Protein AF-A0A2V8JNG1-F1 (afdb_monomer_lite)

Radius of gyration: 17.56 Å; chains: 1; bounding box: 46×23×45 Å

Structure (mmCIF, N/CA/C/O backbone):
data_AF-A0A2V8JNG1-F1
#
_entry.id   AF-A0A2V8JNG1-F1
#
loop_
_atom_site.group_PDB
_atom_site.id
_atom_site.type_symbol
_atom_site.label_atom_id
_atom_site.label_alt_id
_atom_site.label_comp_id
_atom_site.label_asym_id
_atom_site.label_entity_id
_atom_site.label_seq_id
_atom_site.pdbx_PDB_ins_code
_atom_site.Cartn_x
_atom_site.Cartn_y
_atom_site.Cartn_z
_atom_site.occupancy
_atom_site.B_iso_or_equiv
_atom_site.auth_seq_id
_atom_site.auth_comp_id
_atom_site.auth_asym_id
_atom_site.auth_atom_id
_atom_site.pdbx_PDB_model_num
ATOM 1 N N . MET A 1 1 ? -26.386 9.822 4.292 1.00 46.38 1 MET A N 1
ATOM 2 C CA . MET A 1 1 ? -24.990 9.525 3.913 1.00 46.38 1 MET A CA 1
ATOM 3 C C . MET A 1 1 ? -24.419 10.815 3.371 1.00 46.38 1 MET A C 1
ATOM 5 O O . MET A 1 1 ? -24.989 11.356 2.434 1.00 46.38 1 MET A O 1
ATOM 9 N N . GLU A 1 2 ? -23.422 11.375 4.041 1.00 57.88 2 GLU A N 1
ATOM 10 C CA . GLU A 1 2 ? -22.819 12.648 3.650 1.00 57.88 2 GLU A CA 1
ATOM 11 C C . GLU A 1 2 ? -22.123 12.497 2.292 1.00 57.88 2 GLU A C 1
ATOM 13 O O . GLU A 1 2 ? -21.383 11.539 2.063 1.00 57.88 2 GLU A O 1
ATOM 18 N N . SER A 1 3 ? -22.445 13.388 1.355 1.00 76.50 3 SER A N 1
ATOM 19 C CA . SER A 1 3 ? -21.914 13.362 -0.007 1.00 76.50 3 SER A CA 1
ATOM 20 C C . SER A 1 3 ? -20.487 13.901 0.007 1.00 76.50 3 SER A C 1
ATOM 22 O O . SER A 1 3 ? -20.288 15.114 0.063 1.00 76.50 3 SER A O 1
ATOM 24 N N . LEU A 1 4 ? -19.495 13.014 -0.068 1.00 78.19 4 LEU A N 1
ATOM 25 C CA . LEU A 1 4 ? -18.104 13.426 -0.233 1.00 78.19 4 LEU A CA 1
ATOM 26 C C . LEU A 1 4 ? -17.910 14.089 -1.609 1.00 78.19 4 LEU A C 1
ATOM 28 O O . LEU A 1 4 ? -18.378 13.543 -2.614 1.00 78.19 4 LEU A O 1
ATOM 32 N N . PRO A 1 5 ? -17.221 15.241 -1.685 1.00 81.56 5 PRO A N 1
ATOM 33 C CA . PRO A 1 5 ? -16.945 15.899 -2.955 1.00 81.56 5 PRO A CA 1
ATOM 34 C C . PRO A 1 5 ? -16.106 14.991 -3.861 1.00 81.56 5 PRO A C 1
ATOM 36 O O . PRO A 1 5 ? -15.134 14.377 -3.422 1.00 81.56 5 PRO A O 1
ATOM 39 N N . PHE A 1 6 ? -16.494 14.891 -5.133 1.00 74.69 6 PHE A N 1
ATOM 40 C CA . PHE A 1 6 ? -15.799 14.074 -6.124 1.00 74.69 6 PHE A CA 1
ATOM 41 C C . PHE A 1 6 ? -14.785 14.918 -6.919 1.00 74.69 6 PHE A C 1
ATOM 43 O O . PHE A 1 6 ? -15.167 15.976 -7.422 1.00 74.69 6 PHE A O 1
ATOM 50 N N . PRO A 1 7 ? -13.532 14.451 -7.104 1.00 79.75 7 PRO A N 1
ATOM 51 C CA . PRO A 1 7 ? -12.965 13.199 -6.595 1.00 79.75 7 PRO A CA 1
ATOM 52 C C . PRO A 1 7 ? -12.539 13.297 -5.119 1.00 79.75 7 PRO A C 1
ATOM 54 O O . PRO A 1 7 ? -11.779 14.186 -4.747 1.00 79.75 7 PRO A O 1
ATOM 57 N N . PHE A 1 8 ? -12.962 12.334 -4.295 1.00 81.75 8 PHE A N 1
ATOM 58 C CA . PHE A 1 8 ? -12.506 12.230 -2.907 1.00 81.75 8 PHE A CA 1
ATOM 59 C C . PHE A 1 8 ? -11.199 11.436 -2.826 1.00 81.75 8 PHE A C 1
ATOM 61 O O . PHE A 1 8 ? -11.095 10.335 -3.376 1.00 81.75 8 PHE A O 1
ATOM 68 N N . GLN A 1 9 ? -10.225 11.973 -2.095 1.00 81.44 9 GLN A N 1
ATOM 69 C CA . GLN A 1 9 ? -9.020 11.265 -1.675 1.00 81.44 9 GLN A CA 1
ATOM 70 C C . GLN A 1 9 ? -8.849 11.440 -0.168 1.00 81.44 9 GLN A C 1
ATOM 72 O O . GLN A 1 9 ? -8.867 12.558 0.340 1.00 81.44 9 GLN A O 1
ATOM 77 N N . GLY A 1 10 ? -8.684 1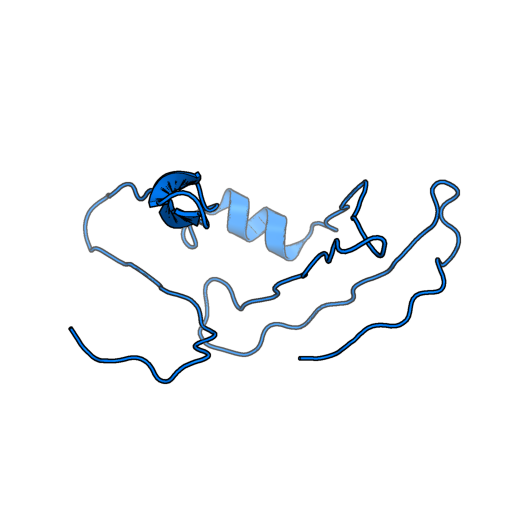0.332 0.548 1.00 82.31 10 GLY A N 1
ATOM 78 C CA . GLY A 1 10 ? -8.517 10.351 1.993 1.00 82.31 10 GLY A CA 1
ATOM 79 C C . GLY A 1 10 ? -8.352 8.954 2.571 1.00 82.31 10 GLY A C 1
ATOM 80 O O . GLY A 1 10 ? -8.421 7.953 1.854 1.00 82.31 10 GLY A O 1
ATOM 81 N N . VAL A 1 11 ? -8.143 8.905 3.884 1.00 82.19 11 VAL A N 1
ATOM 82 C CA . VAL A 1 11 ? -8.033 7.671 4.666 1.00 82.19 11 VAL A CA 1
ATOM 83 C C . VAL A 1 11 ? -9.269 7.548 5.550 1.00 82.19 11 VAL A C 1
ATOM 85 O O . VAL A 1 11 ? -9.594 8.472 6.294 1.00 82.19 11 VAL A O 1
ATOM 88 N N . LEU A 1 12 ? -9.955 6.406 5.476 1.00 84.75 12 LEU A N 1
ATOM 89 C CA . LEU A 1 12 ? -10.997 6.048 6.435 1.00 84.75 12 LEU A CA 1
ATOM 90 C C . LEU A 1 12 ? -10.343 5.332 7.616 1.00 84.75 12 LEU A C 1
ATOM 92 O O . LEU A 1 12 ? -9.795 4.244 7.447 1.00 84.75 12 LEU A O 1
ATOM 96 N N . ARG A 1 13 ? -10.438 5.926 8.806 1.00 86.19 13 ARG A N 1
ATOM 97 C CA . ARG A 1 13 ? -9.973 5.322 10.057 1.00 86.19 13 ARG A CA 1
ATOM 98 C C . ARG A 1 13 ? -11.171 4.884 10.888 1.00 86.19 13 ARG A C 1
ATOM 100 O O . ARG A 1 13 ? -12.098 5.661 11.099 1.00 86.19 13 ARG A O 1
ATOM 107 N N . ILE A 1 14 ? -11.139 3.640 11.349 1.00 87.69 14 ILE A N 1
ATOM 108 C CA . ILE A 1 14 ? -12.184 3.037 12.178 1.00 87.69 14 ILE A CA 1
ATOM 109 C C . ILE A 1 14 ? -11.540 2.658 13.509 1.00 87.69 14 ILE A C 1
ATOM 111 O O . ILE A 1 14 ? -10.471 2.051 13.524 1.00 87.69 14 ILE A O 1
ATOM 115 N N . SER A 1 15 ? -12.176 3.021 14.618 1.00 88.19 15 SER A N 1
ATOM 116 C CA . SER A 1 15 ? -11.736 2.669 15.966 1.00 88.19 15 SER A CA 1
ATOM 117 C C . SER A 1 15 ? -12.925 2.204 16.801 1.00 88.19 15 SER A C 1
ATOM 119 O O . SER A 1 15 ? -14.058 2.640 16.599 1.00 88.19 15 SER A O 1
ATOM 121 N N . ALA A 1 16 ? -12.664 1.298 17.739 1.00 91.06 16 ALA A N 1
ATOM 122 C CA . ALA A 1 16 ? -13.647 0.826 18.702 1.00 91.06 16 ALA A CA 1
ATOM 123 C C . ALA A 1 16 ? -12.954 0.560 20.049 1.00 91.06 16 ALA A C 1
ATOM 125 O O . ALA A 1 16 ? -11.773 0.208 20.061 1.00 91.06 16 ALA A O 1
ATOM 126 N N . PRO A 1 17 ? -13.665 0.710 21.182 1.00 91.56 17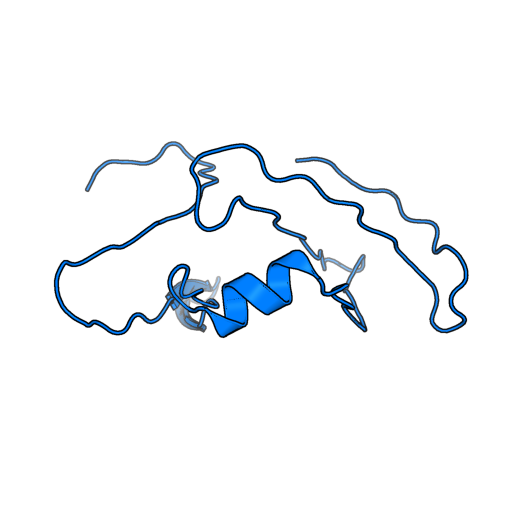 PRO A N 1
ATOM 127 C CA . PRO A 1 17 ? -13.117 0.408 22.506 1.00 91.56 17 PRO A CA 1
ATOM 128 C C . PRO A 1 17 ? -12.934 -1.101 22.751 1.00 91.56 17 PRO A C 1
ATOM 130 O O . PRO A 1 17 ? -12.204 -1.491 23.656 1.00 91.56 17 PRO A O 1
ATOM 133 N N . SER A 1 18 ? -13.593 -1.950 21.960 1.00 92.94 18 SER A N 1
ATOM 134 C CA . SER A 1 18 ? -13.491 -3.412 22.001 1.00 92.94 18 SER A CA 1
ATOM 135 C C . SER A 1 18 ? -12.800 -3.954 20.751 1.00 92.94 18 SER A C 1
ATOM 137 O O . SER A 1 18 ? -12.809 -3.303 19.708 1.00 92.94 18 SER A O 1
ATOM 139 N N . ALA A 1 19 ? -12.259 -5.174 20.825 1.00 90.62 19 ALA A N 1
ATOM 140 C CA . ALA A 1 19 ? -11.679 -5.847 19.664 1.00 90.62 19 ALA A CA 1
ATOM 141 C C . ALA A 1 19 ? -12.706 -6.002 18.527 1.00 90.62 19 ALA A C 1
ATOM 143 O O . ALA A 1 19 ? -13.859 -6.370 18.758 1.00 90.62 19 ALA A O 1
ATOM 144 N N . PHE A 1 20 ? -12.270 -5.738 17.298 1.00 91.19 20 PHE A N 1
ATOM 145 C CA . PHE A 1 20 ? -13.064 -5.895 16.085 1.00 91.19 20 PHE A CA 1
ATOM 146 C C . PHE A 1 20 ? -12.165 -6.335 14.931 1.00 91.19 20 PHE A C 1
ATOM 148 O O . PHE A 1 20 ? -10.946 -6.176 14.975 1.00 91.19 20 PHE A O 1
ATOM 155 N N . THR A 1 21 ? -12.778 -6.887 13.889 1.00 91.06 21 THR A N 1
ATOM 156 C CA . THR A 1 21 ? -12.108 -7.197 12.625 1.00 91.06 21 THR A CA 1
ATOM 157 C C . THR A 1 21 ? -12.742 -6.387 11.507 1.00 91.06 21 THR A C 1
ATOM 159 O O . THR A 1 21 ? -13.920 -6.035 11.580 1.00 91.06 21 THR A O 1
ATOM 162 N N . THR A 1 22 ? -11.960 -6.059 10.485 1.00 90.44 22 THR A N 1
ATOM 163 C CA . THR A 1 22 ? -12.407 -5.235 9.359 1.00 90.44 22 THR A CA 1
ATOM 164 C C . THR A 1 22 ? -11.949 -5.857 8.050 1.00 90.44 22 THR A C 1
ATOM 166 O O . THR A 1 22 ? -10.823 -6.336 7.941 1.00 90.44 22 THR A O 1
ATOM 169 N N . ILE A 1 23 ? -12.815 -5.794 7.039 1.00 92.00 23 ILE A N 1
ATOM 170 C CA . ILE A 1 23 ? -12.488 -6.109 5.650 1.00 92.00 23 ILE A CA 1
ATOM 171 C C . ILE A 1 23 ? -12.782 -4.888 4.780 1.00 92.00 23 ILE A C 1
ATOM 173 O O . ILE A 1 23 ? -13.840 -4.270 4.890 1.00 92.00 23 ILE A O 1
ATOM 177 N N . GLY A 1 24 ? -11.838 -4.529 3.914 1.00 91.56 24 GLY A N 1
ATOM 178 C CA . GLY A 1 24 ? -12.037 -3.504 2.899 1.00 91.56 24 GLY A CA 1
ATOM 179 C C . GLY A 1 24 ? -12.564 -4.147 1.625 1.00 91.56 24 GLY A C 1
ATOM 180 O O . GLY A 1 24 ? -11.971 -5.108 1.141 1.00 91.56 24 GLY A O 1
ATOM 181 N N . LEU A 1 25 ? -13.651 -3.623 1.060 1.00 93.88 25 LEU A N 1
ATOM 182 C CA . LEU A 1 25 ? -14.204 -4.089 -0.213 1.00 93.88 25 LEU A CA 1
ATOM 183 C C . LEU A 1 25 ? -14.368 -2.913 -1.177 1.00 93.88 25 LEU A C 1
ATOM 185 O O . LEU A 1 25 ? -14.879 -1.855 -0.813 1.00 93.88 25 LEU A O 1
ATOM 189 N N . ARG A 1 26 ? -13.956 -3.108 -2.429 1.00 91.12 26 ARG A N 1
ATOM 190 C CA . ARG A 1 26 ? -14.236 -2.210 -3.549 1.00 91.12 26 ARG A CA 1
ATOM 191 C C . ARG A 1 26 ? -15.247 -2.893 -4.453 1.00 91.12 26 ARG A C 1
ATOM 193 O O . ARG A 1 26 ? -14.913 -3.878 -5.104 1.00 91.12 26 ARG A O 1
ATOM 200 N N . ALA A 1 27 ? -16.446 -2.332 -4.509 1.00 93.69 27 ALA A N 1
ATOM 201 C CA . ALA A 1 27 ? -17.505 -2.759 -5.410 1.00 93.69 27 ALA A CA 1
ATOM 202 C C . ALA A 1 27 ? -17.594 -1.819 -6.620 1.00 93.69 27 ALA A C 1
ATOM 204 O O . ALA A 1 27 ? -17.498 -0.599 -6.461 1.00 93.69 27 ALA A O 1
ATOM 205 N N . ARG A 1 28 ? -17.760 -2.370 -7.825 1.00 93.25 28 ARG A N 1
ATOM 206 C CA . ARG A 1 28 ? -18.005 -1.619 -9.067 1.00 93.25 28 ARG A CA 1
ATOM 207 C C . ARG A 1 28 ? -18.928 -2.413 -9.982 1.00 93.25 28 ARG A C 1
ATOM 209 O O . ARG A 1 28 ? -18.924 -3.635 -9.929 1.00 93.25 28 ARG A O 1
ATOM 216 N N . HIS A 1 29 ? -19.658 -1.719 -10.846 1.00 95.25 29 HIS A N 1
ATOM 217 C CA . HIS A 1 29 ? -20.268 -2.347 -12.014 1.00 95.25 29 HIS A CA 1
ATOM 218 C C . HIS A 1 29 ? -19.355 -2.126 -13.220 1.00 95.25 29 HIS A C 1
ATOM 220 O O . HIS A 1 29 ? -18.772 -1.046 -13.352 1.00 95.25 29 HIS A O 1
ATOM 226 N N . ASN A 1 30 ? -19.183 -3.145 -14.059 1.00 91.44 30 ASN A N 1
ATOM 227 C CA . ASN A 1 30 ? -18.511 -2.975 -15.348 1.00 91.44 30 ASN A CA 1
ATOM 228 C C . ASN A 1 30 ? -19.486 -2.400 -16.397 1.00 91.44 30 ASN A C 1
ATOM 230 O O . ASN A 1 30 ? -20.665 -2.187 -16.124 1.00 91.44 30 ASN A O 1
ATOM 234 N N . GLU A 1 31 ? -19.003 -2.182 -17.619 1.00 92.56 31 GLU A N 1
ATOM 235 C CA . GLU A 1 31 ? -19.817 -1.666 -18.732 1.00 92.56 31 GLU A CA 1
ATOM 236 C C . GLU A 1 31 ? -20.928 -2.632 -19.184 1.00 92.56 31 GLU A C 1
ATOM 238 O O . GLU A 1 31 ? -21.898 -2.209 -19.806 1.00 92.56 31 GLU A O 1
ATOM 243 N N . ARG A 1 32 ? -20.816 -3.925 -18.847 1.00 95.81 32 ARG A N 1
ATOM 244 C CA . ARG A 1 32 ? -21.851 -4.945 -19.081 1.00 95.81 32 ARG A CA 1
ATOM 245 C C . ARG A 1 32 ? -22.931 -4.945 -17.989 1.00 95.81 32 ARG A C 1
ATOM 247 O O . ARG A 1 32 ? -23.959 -5.590 -18.157 1.00 95.81 32 ARG A O 1
ATOM 254 N N . GLY A 1 33 ? -22.721 -4.218 -16.891 1.00 94.31 33 GLY A N 1
ATOM 255 C CA . GLY A 1 33 ? -23.610 -4.206 -15.731 1.00 94.31 33 GLY A CA 1
ATOM 256 C C . GLY A 1 33 ? -23.337 -5.317 -14.714 1.00 94.31 33 GLY A C 1
ATOM 257 O O . GLY A 1 33 ? -24.126 -5.481 -13.787 1.00 94.31 33 GLY A O 1
ATOM 258 N N . ASP A 1 34 ? -22.231 -6.056 -14.833 1.00 96.88 34 ASP A N 1
ATOM 259 C CA . ASP A 1 34 ? -21.875 -7.093 -13.861 1.00 96.88 34 ASP A CA 1
ATOM 260 C C . ASP A 1 34 ? -21.333 -6.464 -12.575 1.00 96.88 34 ASP A C 1
ATOM 262 O O . ASP A 1 34 ? -20.488 -5.562 -12.621 1.00 96.88 34 ASP A O 1
ATOM 266 N N . PHE A 1 35 ? -21.767 -6.979 -11.423 1.00 95.81 35 PHE A N 1
ATOM 267 C CA . PHE A 1 35 ? -21.237 -6.589 -10.120 1.00 95.81 35 PHE A CA 1
ATOM 268 C C . PHE A 1 35 ? -19.876 -7.245 -9.868 1.00 95.81 35 PHE A C 1
ATOM 270 O O . PHE A 1 35 ? -19.753 -8.467 -9.798 1.00 95.81 35 PHE A O 1
ATOM 277 N N . LEU A 1 36 ? -18.852 -6.417 -9.690 1.00 95.75 36 LEU A N 1
ATOM 278 C CA . LEU A 1 36 ? -17.487 -6.825 -9.395 1.00 95.75 36 LEU A CA 1
ATOM 279 C C . LEU A 1 36 ? -17.113 -6.371 -7.987 1.00 95.75 36 LEU A C 1
ATOM 281 O O . LEU A 1 36 ? -17.279 -5.200 -7.639 1.00 95.75 36 LEU A O 1
ATOM 285 N N . VAL A 1 37 ? -16.544 -7.280 -7.196 1.00 96.06 37 VAL A N 1
ATOM 286 C CA . VAL A 1 37 ? -16.022 -6.986 -5.859 1.00 96.06 37 VAL A CA 1
ATOM 287 C C . VAL A 1 37 ? -14.565 -7.424 -5.751 1.00 96.06 37 VAL A C 1
ATOM 289 O O . VAL A 1 37 ? -14.184 -8.485 -6.236 1.00 96.06 37 VAL A O 1
ATOM 292 N N . THR A 1 38 ? -13.736 -6.599 -5.118 1.00 93.50 38 THR A N 1
ATOM 293 C CA . THR A 1 38 ? -12.351 -6.942 -4.781 1.00 93.50 38 THR A CA 1
ATOM 294 C C . THR A 1 38 ? -12.027 -6.497 -3.364 1.00 93.50 38 THR A C 1
ATOM 296 O O . THR A 1 38 ? -12.564 -5.497 -2.881 1.00 93.50 38 THR A O 1
ATOM 299 N N . THR A 1 39 ? -11.161 -7.239 -2.683 1.00 93.00 39 THR A N 1
ATOM 300 C CA . THR A 1 39 ? -10.663 -6.854 -1.365 1.00 93.00 39 THR A CA 1
ATOM 301 C C . THR A 1 39 ? -9.688 -5.689 -1.483 1.00 93.00 39 THR A C 1
ATOM 303 O O . THR A 1 39 ? -8.835 -5.661 -2.368 1.00 93.00 39 THR A O 1
ATOM 306 N N . ILE A 1 40 ? -9.785 -4.740 -0.560 1.00 87.88 40 ILE A N 1
ATOM 307 C CA . ILE A 1 40 ? -8.819 -3.661 -0.364 1.00 87.88 40 ILE A CA 1
ATOM 308 C C . ILE A 1 40 ? -8.008 -4.016 0.889 1.00 87.88 40 ILE A C 1
ATOM 310 O O . ILE A 1 40 ? -8.616 -4.428 1.881 1.00 87.88 40 ILE A O 1
ATOM 314 N N . PRO A 1 41 ? -6.670 -3.869 0.881 1.00 82.81 41 PRO A N 1
ATOM 315 C CA . PRO A 1 41 ? -5.873 -4.082 2.083 1.00 82.81 41 PRO A CA 1
ATOM 316 C C . PRO A 1 41 ? -6.334 -3.153 3.214 1.00 82.81 41 PRO A C 1
ATOM 318 O O . PRO A 1 41 ? -6.565 -1.963 2.997 1.00 82.81 41 PRO A O 1
ATOM 321 N N . VAL A 1 42 ? -6.457 -3.712 4.418 1.00 85.56 42 VAL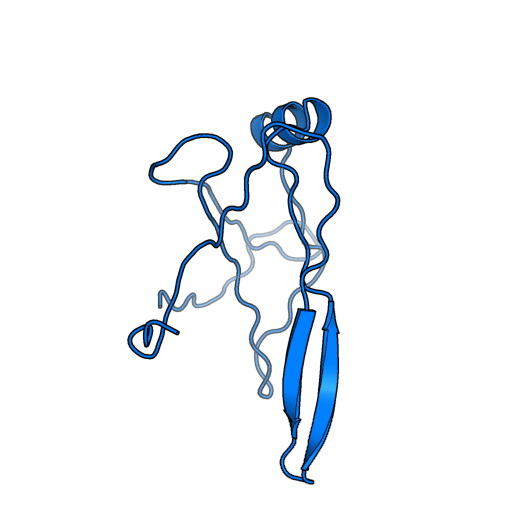 A N 1
ATOM 322 C CA . VAL A 1 42 ? -6.746 -2.982 5.658 1.00 85.56 42 VAL A CA 1
ATOM 323 C C . VAL A 1 42 ? -5.512 -3.060 6.540 1.00 85.56 42 VAL A C 1
ATOM 325 O O . VAL A 1 42 ? -4.883 -4.111 6.639 1.00 85.56 42 VAL A O 1
ATOM 328 N N . VAL A 1 43 ? -5.167 -1.944 7.170 1.00 82.56 43 VAL A N 1
ATOM 329 C CA . VAL A 1 43 ? -4.002 -1.833 8.044 1.00 82.56 43 VAL A CA 1
ATOM 330 C C . VAL A 1 43 ? -4.471 -1.717 9.490 1.00 82.56 43 VAL A C 1
ATOM 332 O O . VAL A 1 43 ? -5.289 -0.855 9.805 1.00 82.56 43 VAL A O 1
ATOM 335 N N . ASN A 1 44 ? -3.949 -2.577 10.370 1.00 83.38 44 ASN A N 1
ATOM 336 C CA . ASN A 1 44 ? -4.115 -2.420 11.812 1.00 83.38 44 ASN A CA 1
ATOM 337 C C . ASN A 1 44 ? -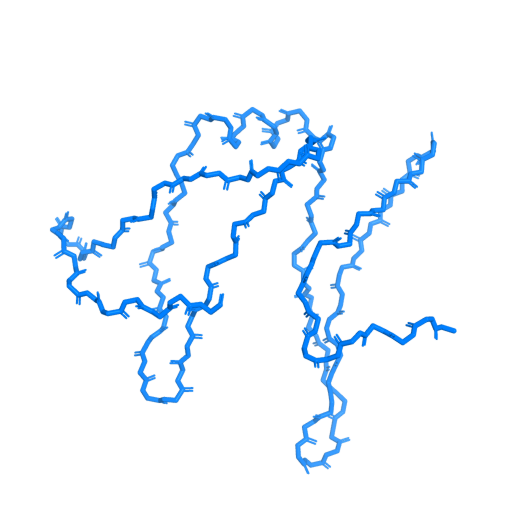3.056 -1.443 12.336 1.00 83.38 44 ASN A C 1
ATOM 339 O O . ASN A 1 44 ? -1.890 -1.798 12.486 1.00 83.38 44 ASN A O 1
ATOM 343 N N . GLU A 1 45 ? -3.467 -0.209 12.620 1.00 79.44 45 GLU A N 1
ATOM 344 C CA . GLU A 1 45 ? -2.566 0.834 13.126 1.00 79.44 45 GLU A CA 1
ATOM 345 C C . GLU A 1 45 ? -2.126 0.621 14.591 1.00 79.44 45 GLU A C 1
ATOM 347 O O . GLU A 1 45 ? -1.221 1.316 15.044 1.00 79.44 45 GLU A O 1
ATOM 352 N N . ASN A 1 46 ? -2.735 -0.323 15.322 1.00 78.44 46 ASN A N 1
ATOM 353 C CA . ASN A 1 46 ? -2.364 -0.685 16.700 1.00 78.44 46 ASN A CA 1
ATOM 354 C C . ASN A 1 46 ? -1.502 -1.956 16.776 1.00 78.44 46 ASN A C 1
ATOM 356 O O . ASN A 1 46 ? -1.244 -2.458 17.866 1.00 78.44 46 ASN A O 1
ATOM 360 N N . ASP A 1 47 ? -1.112 -2.529 15.638 1.00 78.50 47 ASP A N 1
ATOM 361 C CA . ASP A 1 47 ? -0.232 -3.693 15.618 1.00 78.50 47 ASP A CA 1
ATOM 362 C C . ASP A 1 47 ? 1.214 -3.241 15.899 1.00 78.50 47 ASP A C 1
ATOM 364 O O . ASP A 1 47 ? 1.825 -2.512 15.108 1.00 78.50 47 ASP A O 1
ATOM 368 N N . ASP A 1 48 ? 1.755 -3.650 17.050 1.00 69.81 48 ASP A N 1
ATOM 369 C CA . ASP A 1 48 ? 3.123 -3.339 17.484 1.00 69.81 48 ASP A CA 1
ATOM 370 C C . ASP A 1 48 ? 4.173 -3.864 16.498 1.00 69.81 48 ASP A C 1
ATOM 372 O O . ASP A 1 48 ? 5.179 -3.196 16.237 1.00 69.81 48 ASP A O 1
ATOM 376 N N . TYR A 1 49 ? 3.930 -5.033 15.895 1.00 66.44 49 TYR A N 1
ATOM 377 C CA . TYR A 1 49 ? 4.811 -5.607 14.884 1.00 66.44 49 TYR A CA 1
ATOM 378 C C . TYR A 1 49 ? 4.779 -4.764 13.610 1.00 66.44 49 TYR A C 1
ATOM 380 O O . TYR A 1 49 ? 5.828 -4.399 13.076 1.00 66.44 49 TYR A O 1
ATOM 388 N N . PHE A 1 50 ? 3.589 -4.370 13.157 1.00 66.50 50 PHE A N 1
ATOM 389 C CA . PHE A 1 50 ? 3.445 -3.486 12.001 1.00 66.50 50 PHE A CA 1
ATOM 390 C C . PHE A 1 50 ? 4.090 -2.112 12.246 1.00 66.50 50 PHE A C 1
ATOM 392 O O . PHE A 1 50 ? 4.813 -1.595 11.393 1.00 66.50 50 PHE A O 1
ATOM 399 N N . THR A 1 51 ? 3.908 -1.550 13.441 1.00 64.31 51 THR A N 1
ATOM 400 C CA . THR A 1 51 ? 4.487 -0.263 13.850 1.00 64.31 51 THR A CA 1
ATOM 401 C C . THR A 1 51 ? 6.013 -0.315 13.927 1.00 64.31 51 THR A C 1
ATOM 403 O O . THR A 1 51 ? 6.681 0.655 13.564 1.00 64.31 51 THR A O 1
ATOM 406 N N . PHE A 1 52 ? 6.585 -1.440 14.360 1.00 63.78 52 PHE A N 1
ATOM 407 C CA . PHE A 1 52 ? 8.029 -1.660 14.354 1.00 63.78 52 PHE A CA 1
ATOM 408 C C . PHE A 1 52 ? 8.570 -1.810 12.926 1.00 63.78 52 PHE A C 1
ATOM 410 O O . PHE A 1 52 ? 9.526 -1.130 12.551 1.00 63.78 52 PHE A O 1
ATOM 417 N N . VAL A 1 53 ? 7.929 -2.634 12.093 1.00 65.19 53 VAL A N 1
ATOM 418 C CA . VAL A 1 53 ? 8.355 -2.868 10.706 1.00 65.19 53 VAL A CA 1
ATOM 419 C C . VAL A 1 53 ? 8.292 -1.572 9.893 1.00 65.19 53 VAL A C 1
ATOM 421 O O . VAL A 1 53 ? 9.284 -1.220 9.257 1.00 65.19 53 VAL A O 1
ATOM 424 N N . LEU A 1 54 ? 7.207 -0.795 9.962 1.00 64.88 54 LEU A N 1
ATOM 425 C CA . LEU A 1 54 ? 7.088 0.470 9.223 1.00 64.88 54 LEU A CA 1
ATOM 426 C C . LEU A 1 54 ? 8.178 1.502 9.559 1.00 64.88 54 LEU A C 1
ATOM 428 O O . LEU A 1 54 ? 8.529 2.307 8.701 1.00 64.88 54 LEU A O 1
ATOM 432 N N . ARG A 1 55 ? 8.715 1.503 10.786 1.00 63.22 55 ARG A N 1
ATOM 433 C CA . ARG A 1 55 ? 9.744 2.472 11.206 1.00 63.22 55 ARG A CA 1
ATOM 434 C C . ARG A 1 55 ? 11.141 2.143 10.684 1.00 63.22 55 ARG A C 1
ATOM 436 O O . ARG A 1 55 ? 11.968 3.048 10.598 1.00 63.22 55 ARG A O 1
ATOM 443 N N . TYR A 1 56 ? 11.410 0.880 10.353 1.00 58.78 56 TYR A N 1
ATOM 444 C CA . TYR A 1 56 ? 12.772 0.406 10.076 1.00 58.78 56 TYR A CA 1
ATOM 445 C C . TYR A 1 56 ? 12.929 -0.380 8.769 1.00 58.78 56 TYR A C 1
ATOM 447 O O .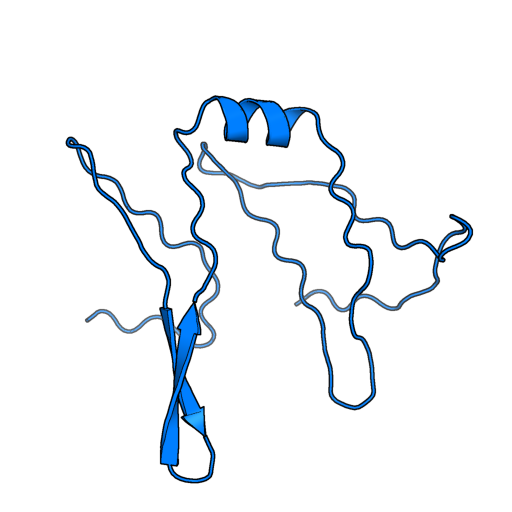 TYR A 1 56 ? 14.052 -0.739 8.414 1.00 58.78 56 TYR A O 1
ATOM 455 N N . SER A 1 57 ? 11.850 -0.644 8.028 1.00 67.50 57 SER A N 1
ATOM 456 C CA . SER A 1 57 ? 11.915 -1.431 6.793 1.00 67.50 57 SER A CA 1
ATOM 457 C C . SER A 1 57 ? 11.853 -0.574 5.529 1.00 67.50 57 SER A C 1
ATOM 459 O O . SER A 1 57 ? 11.099 0.392 5.414 1.00 67.50 57 SER A O 1
ATOM 461 N N . LYS A 1 58 ? 12.675 -0.954 4.546 1.00 74.56 58 LYS A N 1
ATOM 462 C CA . LYS A 1 58 ? 12.542 -0.502 3.161 1.00 74.56 58 LYS A CA 1
ATOM 463 C C . LYS A 1 58 ? 11.554 -1.432 2.466 1.00 74.56 58 LYS A C 1
ATOM 465 O O . LYS A 1 58 ? 11.798 -2.635 2.398 1.00 74.56 58 LYS A O 1
ATOM 470 N N . PHE A 1 59 ? 10.466 -0.882 1.939 1.00 81.00 59 PHE A N 1
ATOM 471 C CA . PHE A 1 59 ? 9.524 -1.646 1.127 1.00 81.00 59 PHE A CA 1
ATOM 472 C C . PHE A 1 59 ? 10.035 -1.754 -0.306 1.00 81.00 59 PHE A C 1
ATOM 474 O O . PHE A 1 59 ? 10.372 -0.746 -0.928 1.00 81.00 59 PHE A O 1
ATOM 481 N N . VAL A 1 60 ? 10.076 -2.980 -0.826 1.00 86.38 60 VAL A N 1
ATOM 482 C CA . VAL A 1 60 ? 10.418 -3.255 -2.223 1.00 86.38 60 VAL A CA 1
ATOM 483 C C . VAL A 1 60 ? 9.171 -3.756 -2.932 1.00 86.38 60 VAL A C 1
ATOM 485 O O . VAL A 1 60 ? 8.587 -4.767 -2.546 1.00 86.38 60 VAL A O 1
ATOM 488 N N . PHE A 1 61 ? 8.789 -3.054 -3.993 1.00 87.75 61 PHE A N 1
ATOM 489 C CA . PHE A 1 61 ? 7.778 -3.504 -4.940 1.00 87.75 61 PHE A CA 1
ATOM 490 C C . PHE A 1 61 ? 8.519 -4.117 -6.135 1.00 87.75 61 PHE A C 1
ATOM 492 O O . PHE A 1 61 ? 9.130 -3.371 -6.898 1.00 87.75 61 PHE A O 1
ATOM 499 N N . PRO A 1 62 ? 8.530 -5.454 -6.292 1.00 87.62 62 PRO A N 1
ATOM 500 C CA . PRO A 1 62 ? 9.394 -6.122 -7.270 1.00 87.62 62 PRO A CA 1
ATOM 501 C C . PRO A 1 62 ? 8.994 -5.835 -8.723 1.00 87.62 62 PRO A C 1
ATOM 503 O O . PRO A 1 62 ? 9.814 -5.963 -9.626 1.00 87.62 62 PRO A O 1
ATOM 506 N N . HIS A 1 63 ? 7.739 -5.451 -8.953 1.00 87.56 63 HIS A N 1
ATOM 507 C CA . HIS A 1 63 ? 7.245 -4.988 -10.240 1.00 87.56 63 HIS A CA 1
ATOM 508 C C . HIS A 1 63 ? 6.176 -3.911 -10.047 1.00 87.56 63 HIS A C 1
ATOM 510 O O . HIS A 1 63 ? 5.502 -3.852 -9.018 1.00 87.56 63 HIS A O 1
ATOM 516 N N . PHE A 1 64 ? 5.989 -3.085 -11.069 1.00 88.25 64 PHE A N 1
ATOM 517 C CA . PHE A 1 64 ? 4.860 -2.174 -11.215 1.00 88.25 64 PHE A CA 1
ATOM 518 C C . PHE A 1 64 ? 4.498 -2.089 -12.700 1.00 88.25 64 PHE A C 1
ATOM 520 O O . PHE A 1 64 ? 5.344 -2.305 -13.567 1.00 88.25 64 PHE A O 1
ATOM 527 N N . ALA A 1 65 ? 3.238 -1.789 -13.000 1.00 88.75 65 ALA A N 1
ATOM 528 C CA . ALA A 1 65 ? 2.766 -1.624 -14.370 1.00 88.75 65 ALA A CA 1
ATOM 529 C C . ALA A 1 65 ? 2.762 -0.140 -14.765 1.00 88.75 65 ALA A C 1
ATOM 531 O O . ALA A 1 65 ? 2.289 0.707 -14.000 1.00 88.75 65 ALA A O 1
ATOM 532 N N . GLY A 1 66 ? 3.245 0.169 -15.967 1.00 83.88 66 GLY A N 1
ATOM 533 C CA . GLY A 1 66 ? 3.192 1.505 -16.558 1.00 83.88 66 GLY A CA 1
ATOM 534 C C . GLY A 1 66 ? 3.092 1.436 -18.082 1.00 83.88 66 GLY A C 1
ATOM 535 O O . GLY A 1 66 ? 3.805 0.659 -18.713 1.00 83.88 66 GLY A O 1
ATOM 536 N N . GLY A 1 67 ? 2.211 2.250 -18.670 1.00 82.38 67 GLY A N 1
ATOM 537 C CA . GLY A 1 67 ? 1.967 2.281 -20.116 1.00 82.38 67 GLY A CA 1
ATOM 538 C C . GLY A 1 67 ? 0.906 1.274 -20.578 1.00 82.38 67 GLY A C 1
ATOM 539 O O . GLY A 1 67 ? 0.318 0.553 -19.777 1.00 82.38 67 GLY A O 1
ATOM 540 N N . GLY A 1 68 ? 0.596 1.263 -21.880 1.00 83.06 68 GLY A N 1
ATOM 541 C CA . GLY A 1 68 ? -0.366 0.313 -22.467 1.00 83.06 68 GLY A CA 1
ATOM 542 C C . GLY A 1 68 ? -1.790 0.384 -21.893 1.00 83.06 68 GLY A C 1
ATOM 543 O O . GLY A 1 68 ? -2.496 -0.617 -21.902 1.00 83.06 68 GLY A O 1
ATOM 544 N N . GLY A 1 69 ? -2.194 1.538 -21.347 1.00 84.19 69 GLY A N 1
ATOM 545 C CA . GLY A 1 69 ? -3.475 1.714 -20.648 1.00 84.19 69 GLY A CA 1
ATOM 546 C C . GLY A 1 69 ? -3.456 1.341 -19.159 1.00 84.19 69 GLY A C 1
ATOM 547 O O . GLY A 1 69 ? -4.448 1.569 -18.470 1.00 84.19 69 GLY A O 1
ATOM 548 N N . TYR A 1 70 ? -2.338 0.830 -18.636 1.00 82.00 70 TYR A N 1
ATOM 549 C CA . TYR A 1 70 ? -2.151 0.538 -17.217 1.00 82.00 70 TYR A CA 1
ATOM 550 C C . TYR A 1 70 ? -1.422 1.675 -16.499 1.00 82.00 70 TYR A C 1
ATOM 552 O O . TYR A 1 70 ? -0.491 2.291 -17.027 1.00 82.00 70 TYR A O 1
ATOM 560 N N . ALA A 1 71 ? -1.820 1.912 -15.251 1.00 85.00 71 ALA A N 1
ATOM 561 C CA . ALA A 1 71 ? -1.157 2.832 -14.342 1.00 85.00 71 ALA A CA 1
ATOM 562 C C . ALA A 1 71 ? -1.024 2.194 -12.958 1.00 85.00 71 ALA A C 1
ATOM 564 O O . ALA A 1 71 ? -1.937 1.513 -12.487 1.00 85.00 71 ALA A O 1
ATOM 565 N N . THR A 1 72 ? 0.099 2.463 -12.296 1.00 87.25 72 THR A N 1
ATOM 566 C CA . THR A 1 72 ? 0.332 2.107 -10.895 1.00 87.25 72 THR A CA 1
ATOM 567 C C . THR A 1 72 ? 0.349 3.381 -10.060 1.00 87.25 72 THR A C 1
ATOM 569 O O . THR A 1 72 ? 1.023 4.344 -10.415 1.00 87.25 72 THR A O 1
ATOM 572 N N . GLN A 1 73 ? -0.382 3.385 -8.944 1.00 87.00 73 GLN A N 1
ATOM 573 C CA . GLN A 1 73 ? -0.404 4.495 -7.996 1.00 87.00 73 GLN A CA 1
ATOM 574 C C . GLN A 1 73 ? 0.198 4.043 -6.667 1.00 87.00 73 GLN A C 1
ATOM 576 O O . GLN A 1 73 ? -0.275 3.079 -6.067 1.00 87.00 73 GLN A O 1
ATOM 581 N N . PHE A 1 74 ? 1.204 4.774 -6.192 1.00 85.62 74 PHE A N 1
ATOM 582 C CA . PHE A 1 74 ? 1.746 4.616 -4.846 1.00 85.62 74 PHE A CA 1
ATOM 583 C C . PHE A 1 74 ? 1.048 5.610 -3.923 1.00 85.62 74 PHE A C 1
ATOM 585 O O . PHE A 1 74 ? 1.056 6.812 -4.184 1.00 85.62 74 PHE A O 1
ATOM 592 N N . VAL A 1 75 ? 0.416 5.107 -2.865 1.00 83.25 75 VAL A N 1
ATOM 593 C CA . VAL A 1 75 ? -0.305 5.934 -1.892 1.00 83.25 75 VAL A CA 1
ATOM 594 C C . VAL A 1 75 ? 0.461 5.896 -0.580 1.00 83.25 75 VAL A C 1
ATOM 596 O O . VAL A 1 75 ? 0.531 4.853 0.066 1.00 83.25 75 VAL A O 1
ATOM 599 N N . LEU A 1 76 ? 1.032 7.038 -0.199 1.00 82.56 76 LEU A N 1
ATOM 600 C CA . LEU A 1 76 ? 1.639 7.243 1.111 1.00 82.56 76 LEU A CA 1
ATOM 601 C C . LEU A 1 76 ? 0.646 7.991 2.000 1.00 82.56 76 LEU A C 1
ATOM 603 O O . LEU A 1 76 ? 0.136 9.042 1.620 1.00 82.56 76 LEU A O 1
ATOM 607 N N . PHE A 1 77 ? 0.389 7.456 3.185 1.00 80.25 77 PHE A N 1
ATOM 608 C CA . PHE A 1 77 ? -0.472 8.073 4.186 1.00 80.25 77 PHE A CA 1
ATOM 609 C C . PHE A 1 77 ? 0.177 7.976 5.566 1.00 80.25 77 PHE A C 1
ATOM 611 O O . PHE A 1 77 ? 1.042 7.131 5.799 1.00 80.25 77 PHE A O 1
ATOM 618 N N . SER A 1 78 ? -0.209 8.871 6.474 1.00 75.38 78 SER A N 1
ATOM 619 C CA . SER A 1 78 ? 0.247 8.820 7.860 1.00 75.38 78 SER A CA 1
ATOM 620 C C . SER A 1 78 ? -0.398 7.652 8.593 1.00 75.38 78 SER A C 1
ATOM 622 O O . SER A 1 78 ? -1.591 7.396 8.456 1.00 75.38 78 SER A O 1
ATOM 624 N N . GLY A 1 79 ? 0.423 6.926 9.351 1.00 71.50 79 GLY A N 1
ATOM 625 C CA . GLY A 1 79 ? -0.040 5.850 10.222 1.00 71.50 79 GLY A CA 1
ATOM 626 C C . GLY A 1 79 ? -0.678 6.395 11.502 1.00 71.50 79 GLY A C 1
ATOM 627 O O . GLY A 1 79 ? -1.544 7.267 11.467 1.00 71.50 79 GLY A O 1
ATOM 628 N N . TRP A 1 80 ? -0.190 5.899 12.639 1.00 63.28 80 TRP A N 1
ATOM 629 C CA . TRP A 1 80 ? -0.763 6.063 13.983 1.00 63.28 80 TRP A CA 1
ATOM 630 C C . TRP A 1 80 ? -1.047 7.510 14.443 1.00 63.28 80 TRP A C 1
ATOM 632 O O . TRP A 1 80 ? -1.891 7.727 15.310 1.00 63.28 80 TRP A O 1
ATOM 642 N N . GLN A 1 81 ? -0.380 8.520 13.876 1.00 64.06 81 GLN A N 1
ATOM 643 C CA . GLN A 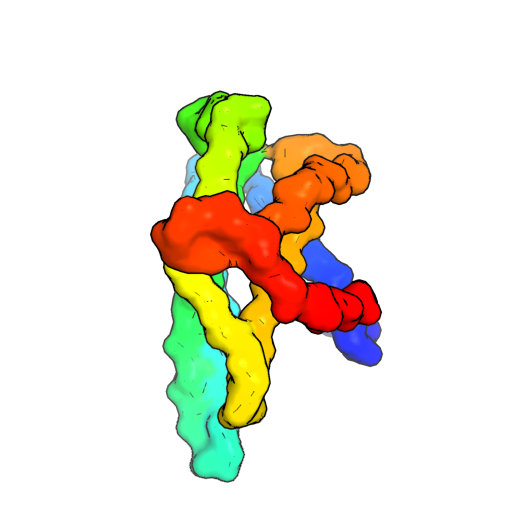1 81 ? -0.581 9.928 14.236 1.00 64.06 81 GLN A CA 1
ATOM 644 C C . GLN A 1 81 ? -1.207 10.724 13.086 1.00 64.06 81 GLN A C 1
ATOM 646 O O . GLN A 1 81 ? -0.726 10.636 11.954 1.00 64.06 81 GLN A O 1
ATOM 651 N N . PRO A 1 82 ? -2.232 11.556 13.360 1.00 63.38 82 PRO A N 1
ATOM 652 C CA . PRO A 1 82 ? -2.682 12.573 12.418 1.00 63.38 82 PRO A CA 1
ATOM 653 C C . PRO A 1 82 ? -1.507 13.479 12.028 1.00 63.38 82 PRO A C 1
ATOM 655 O O . PRO A 1 82 ? -0.825 14.021 12.897 1.00 63.38 82 PRO A O 1
ATOM 658 N N . GLY A 1 83 ? -1.262 13.641 10.730 1.00 70.25 83 GLY A N 1
ATOM 659 C CA . GLY A 1 83 ? -0.150 14.449 10.233 1.00 70.25 83 GLY A CA 1
ATOM 660 C C . GLY A 1 83 ? 0.252 14.101 8.804 1.00 70.25 83 GLY A C 1
ATOM 661 O O . GLY A 1 83 ? -0.377 13.265 8.151 1.00 70.25 83 GLY A O 1
ATOM 662 N N . SER A 1 84 ? 1.304 14.753 8.315 1.00 72.06 84 SER A N 1
ATOM 663 C CA . SER A 1 84 ? 1.921 14.436 7.029 1.00 72.06 84 SER A CA 1
ATOM 664 C C . SER A 1 84 ? 2.823 13.205 7.150 1.00 72.06 84 SER A C 1
ATOM 666 O O . SER A 1 84 ? 3.574 13.054 8.111 1.00 72.06 84 SER A O 1
ATOM 668 N N . ALA A 1 85 ? 2.755 12.323 6.155 1.00 77.56 85 ALA A N 1
ATOM 669 C CA . ALA A 1 85 ? 3.750 11.279 5.948 1.00 77.56 85 ALA A CA 1
ATOM 670 C C . ALA A 1 85 ? 4.732 11.724 4.865 1.00 77.56 85 ALA A C 1
ATOM 672 O O . ALA A 1 85 ? 4.333 12.329 3.869 1.00 77.56 85 ALA A O 1
ATOM 673 N N . SER A 1 86 ? 6.007 11.406 5.049 1.00 81.81 86 SER A N 1
ATOM 674 C CA . SER A 1 86 ? 7.049 11.635 4.054 1.00 81.81 86 SER A CA 1
ATOM 675 C C . SER A 1 86 ? 7.911 10.388 3.898 1.00 81.81 86 SER A C 1
ATOM 677 O O . SER A 1 86 ? 7.994 9.543 4.789 1.00 81.81 86 SER A O 1
ATOM 679 N N . GLY A 1 87 ? 8.526 10.254 2.730 1.00 83.06 87 GLY A N 1
ATOM 680 C CA . GLY A 1 87 ? 9.386 9.129 2.405 1.00 83.06 87 GLY A CA 1
ATOM 681 C C . GLY A 1 87 ? 10.036 9.318 1.043 1.00 83.06 87 GLY A C 1
ATOM 682 O O . GLY A 1 87 ? 9.641 10.189 0.267 1.00 83.06 87 GLY A O 1
ATOM 683 N N . THR A 1 88 ? 11.031 8.485 0.760 1.00 86.94 88 THR A N 1
ATOM 684 C CA . THR A 1 88 ? 11.731 8.479 -0.526 1.00 86.94 88 THR A CA 1
ATOM 685 C C . THR A 1 88 ? 11.297 7.260 -1.320 1.00 86.94 88 THR A C 1
ATOM 687 O O . THR A 1 88 ? 11.475 6.131 -0.866 1.00 86.94 88 THR A O 1
ATOM 690 N N . LEU A 1 89 ? 10.765 7.486 -2.519 1.00 88.12 89 LEU A N 1
ATOM 691 C CA . LEU A 1 89 ? 10.501 6.430 -3.490 1.00 88.12 89 LEU A CA 1
ATOM 692 C C . LEU A 1 89 ? 11.637 6.404 -4.516 1.00 88.12 89 LEU A C 1
ATOM 694 O O . LEU A 1 89 ? 11.952 7.427 -5.120 1.00 88.12 89 LEU A O 1
ATOM 698 N N . GLN A 1 90 ? 12.256 5.239 -4.695 1.00 90.25 90 GLN A N 1
ATOM 699 C CA . GLN A 1 90 ? 13.318 5.018 -5.676 1.00 90.25 90 GLN A CA 1
ATOM 700 C C . GLN A 1 90 ? 12.860 3.963 -6.676 1.00 90.25 90 GLN A C 1
ATOM 702 O O . GLN A 1 90 ? 12.346 2.917 -6.285 1.00 90.25 90 GLN A O 1
ATOM 707 N N . PHE A 1 91 ? 13.066 4.238 -7.960 1.00 90.50 91 PHE A N 1
ATOM 708 C CA . PHE A 1 91 ? 12.794 3.296 -9.038 1.00 90.50 91 PHE A CA 1
ATOM 709 C C . PHE A 1 91 ? 14.118 2.746 -9.530 1.00 90.50 91 PHE A C 1
ATOM 711 O O . PHE A 1 91 ? 15.011 3.518 -9.879 1.00 90.50 91 PHE A O 1
ATOM 718 N N . LEU A 1 92 ? 14.235 1.423 -9.535 1.00 91.94 92 LEU A N 1
ATOM 719 C CA . LEU A 1 92 ? 15.454 0.720 -9.901 1.00 91.94 92 LEU A CA 1
ATOM 720 C C . LEU A 1 92 ? 15.150 -0.313 -10.988 1.00 91.94 92 LEU A C 1
ATOM 722 O O . LEU A 1 92 ? 14.048 -0.863 -11.042 1.00 91.94 92 LEU A O 1
ATOM 726 N N . THR A 1 93 ? 16.126 -0.574 -11.851 1.00 91.31 93 THR A N 1
ATOM 727 C CA . THR A 1 93 ? 16.113 -1.721 -12.759 1.00 91.31 93 THR A CA 1
ATOM 728 C C . THR A 1 93 ? 16.299 -3.011 -11.959 1.00 91.31 93 THR A C 1
ATOM 730 O O . THR A 1 93 ? 16.692 -2.992 -10.790 1.00 91.31 93 THR A O 1
ATOM 733 N N . SER A 1 94 ? 16.103 -4.165 -12.598 1.00 88.75 94 SER A N 1
ATOM 734 C CA . SER A 1 94 ? 16.432 -5.461 -11.990 1.00 88.75 94 SER A CA 1
ATOM 735 C C . SER A 1 94 ? 17.919 -5.617 -11.639 1.00 88.75 94 SER A C 1
ATOM 737 O O . SER A 1 94 ? 18.255 -6.477 -10.833 1.00 88.75 94 SER A O 1
ATOM 739 N N . ALA A 1 95 ? 18.802 -4.805 -12.231 1.00 92.12 95 ALA A N 1
ATOM 740 C CA . ALA A 1 95 ? 20.228 -4.758 -11.906 1.00 92.12 95 ALA A CA 1
ATOM 741 C C . ALA A 1 95 ? 20.546 -3.836 -10.711 1.00 92.12 95 ALA A C 1
ATOM 743 O O . ALA A 1 95 ? 21.667 -3.852 -10.212 1.00 92.12 95 ALA A O 1
ATOM 744 N N . GLY A 1 96 ? 19.567 -3.060 -10.227 1.00 90.62 96 GLY A N 1
ATOM 745 C CA . GLY A 1 96 ? 19.733 -2.107 -9.127 1.00 90.62 96 GLY A CA 1
ATOM 746 C C . GLY A 1 96 ? 20.115 -0.690 -9.562 1.00 90.62 96 GLY A C 1
ATOM 747 O O . GLY A 1 96 ? 20.259 0.180 -8.705 1.00 90.62 96 GLY A O 1
ATOM 748 N N . ASP A 1 97 ? 20.243 -0.433 -10.864 1.00 94.50 97 ASP A N 1
ATOM 749 C CA . ASP A 1 97 ? 20.527 0.902 -11.399 1.00 94.50 97 ASP A CA 1
ATOM 750 C C . ASP A 1 97 ? 19.280 1.802 -11.366 1.00 94.50 97 ASP A C 1
ATOM 752 O O . ASP A 1 97 ? 18.166 1.287 -11.486 1.00 94.50 97 ASP A O 1
ATOM 756 N N . PRO A 1 98 ? 19.415 3.139 -11.271 1.00 92.62 98 PRO A N 1
ATOM 757 C CA . PRO A 1 98 ? 18.279 4.054 -11.358 1.00 92.62 98 PRO A CA 1
ATOM 758 C C . PRO A 1 98 ? 17.449 3.844 -12.632 1.00 92.62 98 PRO A C 1
ATOM 760 O O . PRO A 1 98 ? 17.978 3.850 -13.743 1.00 92.62 98 PRO A O 1
ATOM 763 N N . PHE A 1 99 ? 16.133 3.698 -12.477 1.00 89.88 99 PHE A N 1
ATOM 764 C CA . PHE A 1 99 ? 15.204 3.524 -13.590 1.00 89.88 99 PHE A CA 1
ATOM 765 C C . PHE A 1 99 ? 14.541 4.865 -13.958 1.00 89.88 99 PHE A C 1
ATOM 767 O O . PHE A 1 99 ? 13.808 5.426 -13.136 1.00 89.88 99 PHE A O 1
ATOM 774 N N . PRO A 1 100 ? 14.783 5.408 -15.168 1.00 84.25 100 PRO A N 1
ATOM 775 C CA . PRO A 1 100 ? 14.253 6.708 -15.565 1.00 84.25 100 PRO A CA 1
ATOM 776 C C . PRO A 1 100 ? 12.747 6.622 -15.856 1.00 84.25 100 PRO A C 1
ATOM 778 O O . PRO A 1 100 ? 12.318 5.976 -16.810 1.00 84.25 100 PRO A O 1
ATOM 781 N N . LEU A 1 101 ? 11.941 7.309 -15.045 1.00 81.56 101 LEU A N 1
ATOM 782 C CA . LEU A 1 101 ? 10.486 7.413 -15.182 1.00 81.56 101 LEU A CA 1
ATOM 783 C C . LEU A 1 101 ? 10.023 8.857 -15.018 1.00 81.56 101 LEU A C 1
ATOM 785 O O . LEU A 1 101 ? 10.556 9.607 -14.202 1.00 81.56 101 LEU A O 1
ATOM 789 N N . THR A 1 102 ? 8.956 9.215 -15.729 1.00 77.81 102 THR A N 1
ATOM 790 C CA . THR A 1 102 ? 8.218 10.454 -15.479 1.00 77.81 102 THR A CA 1
ATOM 791 C C . THR A 1 102 ? 7.126 10.191 -14.449 1.00 77.81 102 THR A C 1
ATOM 793 O O . THR A 1 102 ? 6.191 9.433 -14.703 1.00 77.81 102 THR A O 1
ATOM 796 N N . LEU A 1 103 ? 7.234 10.834 -13.288 1.00 77.25 103 LEU A N 1
ATOM 797 C CA . LEU A 1 103 ? 6.187 10.812 -12.271 1.00 77.25 103 LEU A CA 1
ATOM 798 C C . LEU A 1 103 ? 5.156 11.902 -12.557 1.00 77.25 103 LEU A C 1
ATOM 800 O O . LEU A 1 103 ? 5.511 13.046 -12.834 1.00 77.25 103 LEU A O 1
ATOM 804 N N . GLN A 1 104 ? 3.878 11.553 -12.439 1.00 74.06 104 GLN A N 1
ATOM 805 C CA . GLN A 1 104 ? 2.794 12.527 -12.386 1.00 74.06 104 GLN A CA 1
ATOM 806 C C . GLN A 1 104 ? 2.357 12.671 -10.930 1.00 74.06 104 GLN A C 1
ATOM 808 O O . GLN A 1 104 ? 1.844 11.722 -10.338 1.00 74.06 104 GLN A O 1
ATOM 813 N N . ALA A 1 105 ? 2.584 13.848 -10.347 1.00 65.94 105 ALA A N 1
ATOM 814 C CA . ALA A 1 105 ? 1.939 14.214 -9.093 1.00 65.94 105 ALA A CA 1
ATOM 815 C C . ALA A 1 105 ? 0.467 14.519 -9.394 1.00 65.94 105 ALA A C 1
ATOM 817 O O . ALA A 1 105 ? 0.177 15.264 -10.333 1.00 65.94 105 ALA A O 1
ATOM 818 N N . ARG A 1 106 ? -0.445 13.905 -8.640 1.00 60.28 106 ARG A N 1
ATOM 819 C CA . ARG A 1 106 ? -1.883 14.154 -8.735 1.00 60.28 106 ARG A CA 1
ATOM 820 C C . ARG A 1 106 ? -2.369 14.846 -7.477 1.00 60.28 106 ARG A C 1
ATOM 822 O O . ARG A 1 106 ? -1.888 14.442 -6.398 1.00 60.28 106 ARG A O 1
#

Secondary structure (DSSP, 8-state):
---PPSSP--------SS-----EEEEEE-TT--EEEEEE----TT-HHHHHHHHHPPP--S----BTTB---------SSSS--------B-TTSSB--------

Sequence (106 aa):
MESLPFPFQGVLRISAPSAFTTIGLRARHNERGDFLVTTIPVVNENDDYFTFVLRYSKFVFPHFAGGGGYATQFVLFSGWQPGSASGTLQFLTSAGDPFPLTLQAR

Foldseek 3Di:
DDDDDPPDDDDDDDDDPDDDDDWAKDWDADPVRDIDIDTDDDDDLPDPVVVVCVVDDDDDDPDDDDDPPDDDDDDDDDGPDPDDDDDDDFDADPVRHGDDDDDDDD

pLDDT: mean 82.38, std 10.5, range [46.38, 96.88]